Protein AF-A0A924WW51-F1 (afdb_monomer_lite)

Sequence (99 aa):
MASVETAPSINAGIEDGVRRRDFINVAAVSFAGVGVAAIALPLINQMNPSADVLALASIEVDLSAIQTGQAIKTSWRKQPIFIRNLTPAEIAAANKVNV

pLDDT: mean 79.93, std 14.78, range [39.88, 96.94]

Radius of gyration: 37.33 Å; chains: 1; bounding box: 81×37×92 Å

Structure (mmCIF, N/CA/C/O backbone):
data_AF-A0A924WW51-F1
#
_entry.id   AF-A0A924WW51-F1
#
loop_
_atom_site.group_PDB
_atom_site.id
_atom_site.type_symbol
_atom_site.label_atom_id
_atom_site.label_alt_id
_atom_site.label_comp_id
_atom_site.label_asym_id
_atom_site.label_entity_id
_atom_site.label_seq_id
_atom_site.pdbx_PDB_ins_code
_atom_site.Cartn_x
_atom_site.Cartn_y
_atom_site.Cartn_z
_atom_site.occupancy
_atom_site.B_iso_or_equiv
_atom_site.auth_seq_id
_atom_site.auth_comp_id
_atom_site.auth_asym_id
_atom_site.auth_atom_id
_atom_site.pdbx_PDB_model_num
ATOM 1 N N . MET A 1 1 ? 61.145 -27.190 -62.360 1.00 39.88 1 MET A N 1
ATOM 2 C CA . MET A 1 1 ? 61.585 -26.592 -61.078 1.00 39.88 1 MET A CA 1
ATOM 3 C C . MET A 1 1 ? 61.131 -25.139 -61.096 1.00 39.88 1 MET A C 1
ATOM 5 O O . MET A 1 1 ? 61.480 -24.470 -62.049 1.00 39.88 1 MET A O 1
ATOM 9 N N . ALA A 1 2 ? 60.314 -24.598 -60.201 1.00 41.69 2 ALA A N 1
ATOM 10 C CA . ALA A 1 2 ? 59.653 -25.111 -59.011 1.00 41.69 2 ALA A CA 1
ATOM 11 C C . ALA A 1 2 ? 58.288 -24.404 -58.898 1.00 41.69 2 ALA A C 1
ATOM 13 O O . ALA A 1 2 ? 58.182 -23.217 -59.199 1.00 41.69 2 ALA A O 1
ATOM 14 N N . SER A 1 3 ? 57.261 -25.155 -58.501 1.00 42.12 3 SER A N 1
ATOM 15 C CA . SER A 1 3 ? 55.968 -24.608 -58.091 1.00 42.12 3 SER A CA 1
ATOM 16 C C . SER A 1 3 ? 56.156 -23.948 -56.725 1.00 42.12 3 SER A C 1
ATOM 18 O O . SER A 1 3 ? 56.740 -24.574 -55.841 1.00 42.12 3 SER A O 1
ATOM 20 N N . VAL A 1 4 ? 55.703 -22.708 -56.545 1.00 48.50 4 VAL A N 1
ATOM 21 C CA . VAL A 1 4 ? 55.622 -22.073 -55.223 1.00 48.50 4 VAL A CA 1
ATOM 22 C C . VAL A 1 4 ? 54.161 -21.724 -54.984 1.00 48.50 4 VAL A C 1
ATOM 24 O O . VAL A 1 4 ? 53.645 -20.729 -55.487 1.00 48.50 4 VAL A O 1
ATOM 27 N N . GLU A 1 5 ? 53.488 -22.598 -54.239 1.00 55.62 5 GLU A N 1
ATOM 28 C CA . GLU A 1 5 ? 52.186 -22.327 -53.642 1.00 55.62 5 GLU A CA 1
ATOM 29 C C . GLU A 1 5 ? 52.323 -21.155 -52.671 1.00 55.62 5 GLU A C 1
ATOM 31 O O . GLU A 1 5 ? 53.087 -21.195 -51.707 1.00 55.62 5 GLU A O 1
ATOM 36 N N . THR A 1 6 ? 51.578 -20.086 -52.933 1.00 49.69 6 THR A N 1
ATOM 37 C CA . THR A 1 6 ? 51.416 -18.994 -51.976 1.00 49.69 6 THR A CA 1
ATOM 38 C C . THR A 1 6 ? 50.296 -19.389 -51.018 1.00 49.69 6 THR A C 1
ATOM 40 O O . THR A 1 6 ? 49.129 -19.419 -51.402 1.00 49.69 6 THR A O 1
ATOM 43 N N . ALA A 1 7 ? 50.648 -19.736 -49.780 1.00 61.41 7 ALA A N 1
ATOM 44 C CA . ALA A 1 7 ? 49.677 -19.936 -48.710 1.00 61.41 7 ALA A CA 1
ATOM 45 C C . ALA A 1 7 ? 48.902 -18.627 -48.448 1.00 61.41 7 ALA A C 1
ATOM 47 O O . ALA A 1 7 ? 49.511 -17.552 -48.475 1.00 61.41 7 ALA A O 1
ATOM 48 N N . PRO A 1 8 ? 47.589 -18.672 -48.155 1.00 50.00 8 PRO A N 1
ATOM 49 C CA . PRO A 1 8 ? 46.863 -17.478 -47.763 1.00 50.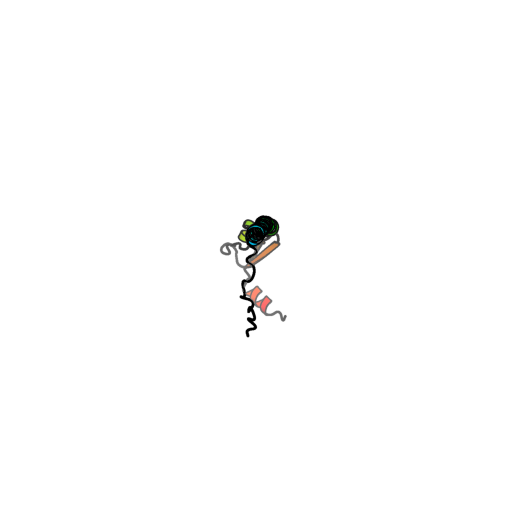00 8 PRO A CA 1
ATOM 50 C C . PRO A 1 8 ? 47.307 -17.111 -46.345 1.00 50.00 8 PRO A C 1
ATOM 52 O O . PRO A 1 8 ? 46.970 -17.792 -45.376 1.00 50.00 8 PRO A O 1
ATOM 55 N N . SER A 1 9 ? 48.086 -16.040 -46.203 1.00 55.09 9 SER A N 1
ATOM 56 C CA . SER A 1 9 ? 48.257 -15.424 -44.894 1.00 55.09 9 SER A CA 1
ATOM 57 C C . SER A 1 9 ? 46.931 -14.767 -44.518 1.00 55.09 9 SER A C 1
ATOM 59 O O . SER A 1 9 ? 46.426 -13.859 -45.176 1.00 55.09 9 SER A O 1
ATOM 61 N N . ILE A 1 10 ? 46.351 -15.323 -43.464 1.00 55.41 10 ILE A N 1
ATOM 62 C CA . ILE A 1 10 ? 45.134 -14.940 -42.752 1.00 55.41 10 ILE A CA 1
ATOM 63 C C . ILE A 1 10 ? 45.275 -13.506 -42.222 1.00 55.41 10 ILE A C 1
ATOM 65 O O . ILE A 1 10 ? 45.467 -13.266 -41.038 1.00 55.41 10 ILE A O 1
ATOM 69 N N . ASN A 1 11 ? 45.203 -12.525 -43.113 1.00 53.19 11 ASN A N 1
ATOM 70 C CA . ASN A 1 11 ? 44.925 -11.147 -42.749 1.00 53.19 11 ASN A CA 1
ATOM 71 C C . ASN A 1 11 ? 43.424 -10.956 -42.915 1.00 53.19 11 ASN A C 1
ATOM 73 O O . ASN A 1 11 ? 42.941 -10.519 -43.958 1.00 53.19 11 ASN A O 1
ATOM 77 N N . ALA A 1 12 ? 42.686 -11.374 -41.883 1.00 48.44 12 ALA A N 1
ATOM 78 C CA . ALA A 1 12 ? 41.290 -11.012 -41.719 1.00 48.44 12 ALA A CA 1
ATOM 79 C C . ALA A 1 12 ? 41.191 -9.488 -41.848 1.00 48.44 12 ALA A C 1
ATOM 81 O O . ALA A 1 12 ? 41.814 -8.753 -41.079 1.00 48.44 12 ALA A O 1
ATOM 82 N N . GLY A 1 13 ? 40.485 -9.039 -42.886 1.00 44.47 13 GLY A N 1
ATOM 83 C CA . GLY A 1 13 ? 40.359 -7.634 -43.231 1.00 44.47 13 GLY A CA 1
ATOM 84 C C . GLY A 1 13 ? 39.904 -6.826 -42.025 1.00 44.47 13 GLY A C 1
ATOM 85 O O . GLY A 1 13 ? 38.824 -7.048 -41.481 1.00 44.47 13 GLY A O 1
ATOM 86 N N . ILE A 1 14 ? 40.733 -5.876 -41.606 1.00 57.88 14 ILE A N 1
ATOM 87 C CA . ILE A 1 14 ? 40.285 -4.828 -40.705 1.00 57.88 14 ILE A CA 1
ATOM 88 C C . ILE A 1 14 ? 39.491 -3.836 -41.562 1.00 57.88 14 ILE A C 1
ATOM 90 O O . ILE A 1 14 ? 40.050 -2.976 -42.239 1.00 57.88 14 ILE A O 1
ATOM 94 N N . GLU A 1 15 ? 38.165 -3.973 -41.542 1.00 57.97 15 GLU A N 1
ATOM 95 C CA . GLU A 1 15 ? 37.219 -2.965 -42.026 1.00 57.97 15 GLU A CA 1
ATOM 96 C C . GLU A 1 15 ? 37.218 -1.746 -41.077 1.00 57.97 15 GLU A C 1
ATOM 98 O O . GLU A 1 15 ? 36.280 -1.496 -40.318 1.00 57.97 15 GLU A O 1
ATOM 103 N N . ASP A 1 16 ? 38.294 -0.954 -41.090 1.00 57.94 16 ASP A N 1
ATOM 104 C CA . ASP A 1 16 ? 38.451 0.224 -40.216 1.00 57.94 16 ASP A CA 1
ATOM 105 C C . ASP A 1 16 ? 37.416 1.339 -40.483 1.00 57.94 16 ASP A C 1
ATOM 107 O O . ASP A 1 16 ? 37.179 2.203 -39.632 1.00 57.94 16 ASP A O 1
ATOM 111 N N . GLY A 1 17 ? 36.750 1.315 -41.644 1.00 59.44 17 GLY A N 1
ATOM 112 C CA . GLY A 1 17 ? 35.653 2.228 -41.982 1.00 59.44 17 GLY A CA 1
ATOM 113 C C . GLY A 1 17 ? 34.322 1.901 -41.292 1.00 59.44 17 GLY A C 1
ATOM 114 O O . GLY A 1 17 ? 33.494 2.799 -41.121 1.00 59.44 17 GLY A O 1
ATOM 115 N N . VAL A 1 18 ? 34.129 0.646 -40.871 1.00 63.84 18 VAL A N 1
ATOM 116 C CA . VAL A 1 18 ? 32.887 0.146 -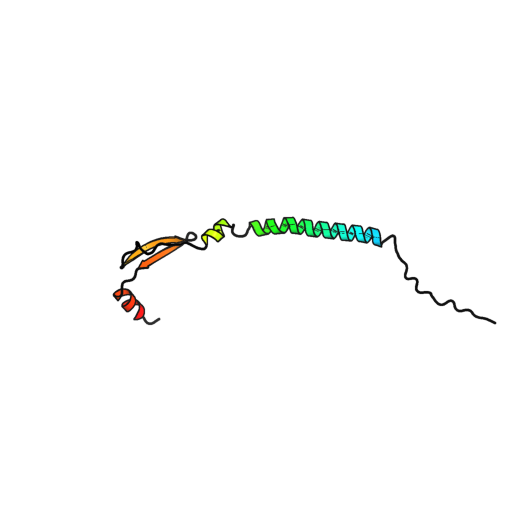40.259 1.00 63.84 18 VAL A CA 1
ATOM 117 C C . VAL A 1 18 ? 32.937 0.301 -38.734 1.00 63.84 18 VAL A C 1
ATOM 119 O O . VAL A 1 18 ? 32.018 0.867 -38.151 1.00 63.84 18 VAL A O 1
ATOM 122 N N . ARG A 1 19 ? 34.068 -0.004 -38.076 1.00 80.81 19 ARG A N 1
ATOM 123 C CA . ARG A 1 19 ? 34.180 0.026 -36.596 1.00 80.81 19 ARG A CA 1
ATOM 124 C C . ARG A 1 19 ? 33.888 1.382 -35.942 1.00 80.81 19 ARG A C 1
ATOM 126 O O . ARG A 1 19 ? 33.286 1.423 -34.874 1.00 80.81 19 ARG A O 1
ATOM 133 N N . ARG A 1 20 ? 34.304 2.504 -36.546 1.00 84.56 20 ARG A N 1
ATOM 134 C CA . ARG A 1 20 ? 34.047 3.849 -35.980 1.00 84.56 20 ARG A CA 1
ATOM 135 C C . ARG A 1 20 ? 32.580 4.256 -36.103 1.00 84.56 20 ARG A C 1
ATOM 137 O O . ARG A 1 20 ? 32.035 4.871 -35.192 1.00 84.56 20 ARG A O 1
ATOM 144 N N . ARG A 1 21 ? 31.950 3.917 -37.231 1.00 85.56 21 ARG A N 1
ATOM 145 C CA . ARG A 1 21 ? 30.530 4.193 -37.484 1.00 85.56 21 ARG A CA 1
ATOM 146 C C . ARG A 1 21 ? 29.652 3.292 -36.629 1.00 85.56 21 ARG A C 1
ATOM 148 O O . ARG A 1 21 ? 28.739 3.795 -35.987 1.00 85.56 21 ARG A O 1
ATOM 155 N N . ASP A 1 22 ? 29.995 2.015 -36.532 1.00 87.56 22 ASP A N 1
ATOM 156 C CA . ASP A 1 22 ? 29.325 1.060 -35.653 1.00 87.56 22 ASP A CA 1
ATOM 157 C C . ASP A 1 22 ? 29.422 1.482 -34.194 1.00 87.56 22 ASP A C 1
ATOM 159 O O . ASP A 1 22 ? 28.417 1.466 -33.492 1.00 87.56 22 ASP A O 1
ATOM 163 N N . PHE A 1 23 ? 30.591 1.950 -33.747 1.00 89.06 23 PHE A N 1
ATOM 164 C CA . PHE A 1 23 ? 30.738 2.486 -32.398 1.00 89.06 23 PHE A CA 1
ATOM 165 C C . PHE A 1 23 ? 29.782 3.657 -32.139 1.00 89.06 23 PHE A C 1
ATOM 167 O O . PHE A 1 23 ? 29.078 3.654 -31.133 1.00 89.06 23 PHE A O 1
ATOM 174 N N . ILE A 1 24 ? 29.714 4.633 -33.050 1.00 91.06 24 ILE A N 1
ATOM 175 C CA . ILE A 1 24 ? 28.814 5.788 -32.904 1.00 91.06 24 ILE A CA 1
ATOM 176 C C . ILE A 1 24 ? 27.347 5.347 -32.939 1.00 91.06 24 ILE A C 1
ATOM 178 O O . ILE A 1 24 ? 26.561 5.815 -32.122 1.00 91.06 24 ILE A O 1
ATOM 182 N N . ASN A 1 25 ? 26.977 4.426 -33.830 1.00 92.25 25 ASN A N 1
ATOM 183 C CA . ASN A 1 25 ? 25.610 3.919 -33.940 1.00 92.25 25 ASN A CA 1
ATOM 184 C C . ASN A 1 25 ? 25.187 3.156 -32.677 1.00 92.25 25 ASN A C 1
ATOM 186 O O . ASN A 1 25 ? 24.120 3.419 -32.124 1.00 92.25 25 ASN A O 1
ATOM 190 N N . VAL A 1 26 ? 26.038 2.256 -32.180 1.00 92.19 26 VAL A N 1
ATOM 191 C CA . VAL A 1 26 ? 25.793 1.498 -30.947 1.00 92.19 26 VAL A CA 1
ATOM 192 C C . VAL A 1 26 ? 25.731 2.437 -29.747 1.00 92.19 26 VAL A C 1
ATOM 194 O O . VAL A 1 26 ? 24.815 2.316 -28.935 1.00 92.19 26 VAL A O 1
ATOM 197 N N . ALA A 1 27 ? 26.646 3.403 -29.645 1.00 93.00 27 ALA A N 1
ATOM 198 C CA . ALA A 1 27 ? 26.639 4.390 -28.571 1.00 93.00 27 ALA A CA 1
ATOM 199 C C . ALA A 1 27 ? 25.370 5.257 -28.606 1.00 93.00 27 ALA A C 1
ATOM 201 O O . ALA A 1 27 ? 24.720 5.427 -27.575 1.00 93.00 27 ALA A O 1
ATOM 202 N N . ALA A 1 28 ? 24.976 5.752 -29.783 1.00 94.56 28 ALA A N 1
ATOM 203 C CA . ALA A 1 28 ? 23.793 6.589 -29.960 1.00 94.56 28 ALA A CA 1
ATOM 204 C C . ALA A 1 28 ? 22.498 5.839 -29.618 1.00 94.56 28 ALA A C 1
ATOM 206 O O . ALA A 1 28 ? 21.683 6.350 -28.850 1.00 94.56 28 ALA A O 1
ATOM 207 N N . VAL A 1 29 ? 22.317 4.616 -30.128 1.00 95.12 29 VAL A N 1
ATOM 208 C CA . VAL A 1 29 ? 21.123 3.800 -29.846 1.00 95.12 29 VAL A CA 1
ATOM 209 C C . VAL A 1 29 ? 21.073 3.387 -28.376 1.00 95.12 29 VAL A C 1
ATOM 211 O O . VAL A 1 29 ? 20.010 3.451 -27.762 1.00 95.12 29 VAL A O 1
ATOM 214 N N . SER A 1 30 ? 22.214 3.026 -27.781 1.00 94.94 30 SER A N 1
ATOM 215 C CA . SER A 1 30 ? 22.281 2.678 -26.356 1.00 94.94 30 SER A CA 1
ATOM 216 C C . SER A 1 30 ? 21.910 3.871 -25.475 1.00 94.94 30 SER A C 1
ATOM 218 O O . SER A 1 30 ? 21.094 3.738 -24.564 1.00 94.94 30 SER A O 1
ATOM 220 N N . PHE A 1 31 ? 22.457 5.054 -25.771 1.00 96.31 31 PHE A N 1
ATOM 221 C CA . PHE A 1 31 ? 22.150 6.271 -25.023 1.00 96.31 31 PHE A CA 1
ATOM 222 C C . PHE A 1 31 ? 20.682 6.683 -25.187 1.00 96.31 31 PHE A C 1
ATOM 224 O O . PHE A 1 31 ? 20.026 7.020 -24.202 1.00 96.31 31 PHE A O 1
ATOM 231 N N . ALA A 1 32 ? 20.135 6.585 -26.403 1.00 95.94 32 ALA A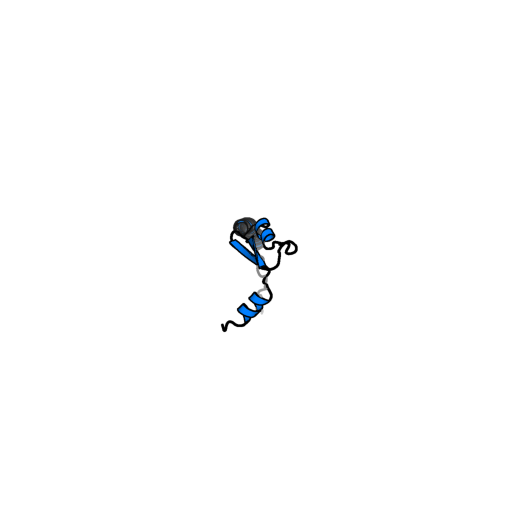 N 1
ATOM 232 C CA . ALA A 1 32 ? 18.717 6.821 -26.656 1.00 95.94 32 ALA A CA 1
ATOM 233 C C . ALA A 1 32 ? 17.825 5.839 -25.874 1.00 95.94 32 ALA A C 1
ATOM 235 O O . ALA A 1 32 ? 16.851 6.262 -25.255 1.00 95.94 32 ALA A O 1
ATOM 236 N N . GLY A 1 33 ? 18.182 4.551 -25.833 1.00 96.94 33 GLY A N 1
ATOM 237 C CA . GLY A 1 33 ? 17.458 3.535 -25.065 1.00 96.94 33 G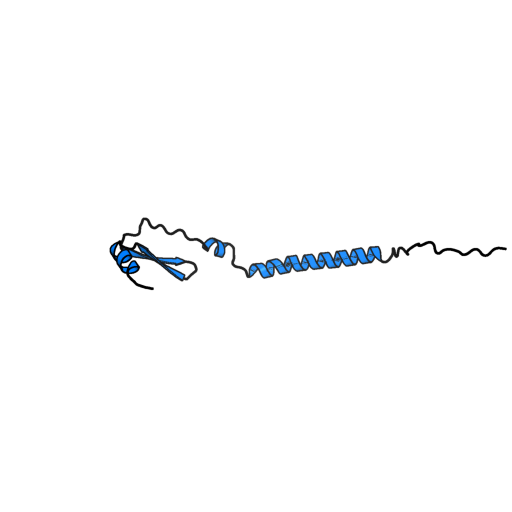LY A CA 1
ATOM 238 C C . GLY A 1 33 ? 17.436 3.827 -23.562 1.00 96.94 33 GLY A C 1
ATOM 239 O O . GLY A 1 33 ? 16.371 3.796 -22.942 1.00 96.94 33 GLY A O 1
ATOM 240 N N . VAL A 1 34 ? 18.586 4.187 -22.981 1.00 96.44 34 VAL A N 1
ATOM 241 C CA . VAL A 1 34 ? 18.675 4.597 -21.567 1.00 96.44 34 VAL A CA 1
ATOM 242 C C . VAL A 1 34 ? 17.873 5.875 -21.314 1.00 96.44 34 VAL A C 1
ATOM 244 O O . VAL A 1 34 ? 17.156 5.952 -20.319 1.00 96.44 34 VAL A O 1
ATOM 247 N N . GLY A 1 35 ? 17.933 6.851 -22.224 1.00 96.50 35 GLY A N 1
ATOM 248 C CA . GLY A 1 35 ? 17.157 8.089 -22.130 1.00 96.50 35 GLY A CA 1
ATOM 249 C C . GLY A 1 35 ? 15.646 7.843 -22.116 1.00 96.50 35 GLY A C 1
ATOM 250 O O . GLY A 1 35 ? 14.937 8.410 -21.286 1.00 96.50 35 GLY A O 1
ATOM 251 N N . VAL A 1 36 ? 15.151 6.944 -22.972 1.00 96.56 36 VAL A N 1
ATOM 252 C CA . VAL A 1 36 ? 13.735 6.540 -22.980 1.00 96.56 36 VAL A CA 1
ATOM 253 C C . VAL A 1 36 ? 13.353 5.859 -21.667 1.00 96.56 36 VAL A C 1
ATOM 255 O O . VAL A 1 36 ? 12.337 6.219 -21.073 1.00 96.56 36 VAL A O 1
ATOM 258 N N . ALA A 1 37 ? 14.168 4.924 -21.171 1.00 94.62 37 ALA A N 1
ATOM 259 C CA . ALA A 1 37 ? 13.907 4.259 -19.894 1.00 94.62 37 ALA A CA 1
ATOM 260 C C . ALA A 1 37 ? 13.886 5.256 -18.721 1.00 94.62 37 ALA A C 1
ATOM 262 O O . ALA A 1 37 ? 12.997 5.188 -17.874 1.00 94.62 37 ALA A O 1
ATOM 263 N N . ALA A 1 38 ? 14.804 6.225 -18.706 1.00 94.38 38 ALA A N 1
ATOM 264 C CA . ALA A 1 38 ? 14.883 7.255 -17.672 1.00 94.38 38 ALA A CA 1
ATOM 265 C C . ALA A 1 38 ? 13.634 8.149 -17.606 1.00 94.38 38 ALA A C 1
ATOM 267 O O . ALA A 1 38 ? 13.317 8.657 -16.535 1.00 94.38 38 ALA A O 1
ATOM 268 N N . ILE A 1 39 ? 12.910 8.320 -18.717 1.00 94.50 39 ILE A N 1
ATOM 269 C CA . ILE A 1 39 ? 11.653 9.084 -18.768 1.00 94.50 39 ILE A CA 1
ATOM 270 C C . ILE A 1 39 ? 10.442 8.181 -18.506 1.00 94.50 39 ILE A C 1
ATOM 272 O O . ILE A 1 39 ? 9.533 8.562 -17.772 1.00 94.50 39 ILE A O 1
ATOM 276 N N . ALA A 1 40 ? 10.415 6.976 -19.076 1.00 94.19 40 ALA A N 1
ATOM 277 C CA . ALA A 1 40 ? 9.280 6.065 -18.949 1.00 94.19 40 ALA A CA 1
ATOM 278 C C . ALA A 1 40 ? 9.120 5.519 -17.520 1.00 94.19 40 ALA A C 1
ATOM 280 O O . ALA A 1 40 ? 8.002 5.443 -17.013 1.00 94.19 40 ALA A O 1
ATOM 281 N N . LEU A 1 41 ? 10.224 5.179 -16.846 1.00 91.56 41 LEU A N 1
ATOM 282 C CA . LEU A 1 41 ? 10.202 4.640 -15.484 1.00 91.56 41 LEU A CA 1
ATOM 283 C C . LEU A 1 41 ? 9.531 5.574 -14.459 1.00 91.56 41 LEU A C 1
ATOM 285 O O . LEU A 1 41 ? 8.623 5.105 -13.769 1.00 91.56 41 LEU A O 1
ATOM 289 N N . PRO A 1 42 ? 9.889 6.870 -14.335 1.00 90.88 42 PRO A N 1
ATOM 290 C CA . PRO A 1 42 ? 9.195 7.765 -13.411 1.00 90.88 42 PRO A CA 1
ATOM 291 C C . PRO A 1 42 ? 7.735 8.001 -13.815 1.00 90.88 42 PRO A C 1
ATOM 293 O O . PRO A 1 42 ? 6.881 8.089 -12.936 1.00 90.88 42 PRO A O 1
ATOM 296 N N . LEU A 1 43 ? 7.419 8.025 -15.117 1.00 90.06 43 LEU A N 1
ATOM 297 C CA . LEU A 1 43 ? 6.041 8.154 -15.611 1.00 90.06 43 LEU A CA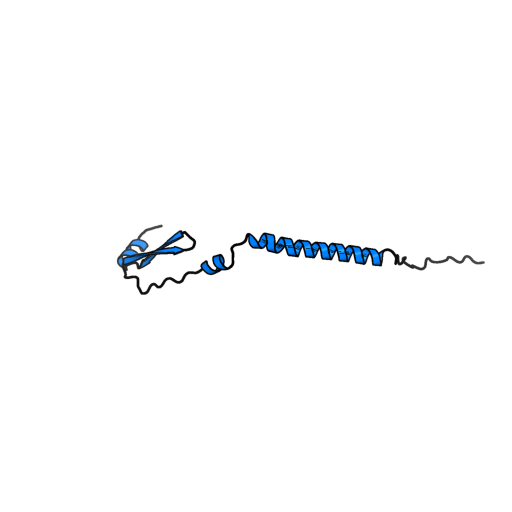 1
ATOM 298 C C . LEU A 1 43 ? 5.145 6.974 -15.222 1.00 90.06 43 LEU A C 1
ATOM 300 O O . LEU A 1 43 ? 3.950 7.161 -15.015 1.00 90.06 43 LEU A O 1
ATOM 304 N N . ILE A 1 44 ? 5.702 5.767 -15.134 1.00 89.50 44 ILE A N 1
ATOM 305 C CA . ILE A 1 44 ? 4.985 4.591 -14.631 1.00 89.50 44 ILE A CA 1
ATOM 306 C C . ILE A 1 44 ? 4.916 4.653 -13.103 1.00 89.50 44 ILE A C 1
ATOM 308 O O . ILE A 1 44 ? 3.855 4.453 -12.514 1.00 89.50 44 ILE A O 1
ATOM 312 N N . ASN A 1 45 ? 6.033 4.975 -12.446 1.00 87.25 45 ASN A N 1
ATOM 313 C CA . ASN A 1 45 ? 6.113 4.986 -10.989 1.00 87.25 45 ASN A CA 1
ATOM 314 C C . ASN A 1 45 ? 5.215 6.059 -10.345 1.00 87.25 45 ASN A C 1
ATOM 316 O O . ASN A 1 45 ? 4.735 5.854 -9.236 1.00 87.25 45 ASN A O 1
ATOM 320 N N . GLN A 1 46 ? 4.912 7.164 -11.037 1.00 86.44 46 GLN A N 1
ATOM 321 C CA . GLN A 1 46 ? 3.981 8.186 -10.533 1.00 86.44 46 GLN A CA 1
ATOM 322 C C . GLN A 1 46 ? 2.532 7.677 -10.387 1.00 86.44 46 GLN A C 1
ATOM 324 O O . GLN A 1 46 ? 1.729 8.316 -9.715 1.00 86.44 46 GLN A O 1
ATOM 329 N N . MET A 1 47 ? 2.176 6.552 -11.025 1.00 89.00 47 MET A N 1
ATOM 330 C CA . MET A 1 47 ? 0.863 5.914 -10.860 1.00 89.00 47 MET A CA 1
ATOM 331 C C . MET A 1 47 ? 0.786 5.042 -9.595 1.00 89.00 47 MET A C 1
ATOM 333 O O . MET A 1 47 ? -0.302 4.612 -9.211 1.00 89.00 47 MET A O 1
ATOM 337 N N . ASN A 1 48 ? 1.925 4.759 -8.956 1.00 86.00 48 ASN A N 1
ATOM 338 C CA . ASN A 1 48 ? 2.001 4.009 -7.705 1.00 86.00 48 ASN A CA 1
ATOM 339 C C . ASN A 1 48 ? 1.567 4.902 -6.517 1.00 86.00 48 ASN A C 1
ATOM 341 O O . ASN A 1 48 ? 1.639 6.130 -6.624 1.00 86.00 48 ASN A O 1
ATOM 345 N N . PRO A 1 49 ? 1.121 4.346 -5.370 1.00 80.62 49 PRO A N 1
ATOM 346 C CA . PRO A 1 49 ? 0.779 5.142 -4.196 1.00 80.62 49 PRO A CA 1
ATOM 347 C C . PRO A 1 49 ? 1.941 6.041 -3.767 1.00 80.62 49 PRO A C 1
ATOM 349 O O . PRO A 1 49 ? 3.082 5.591 -3.657 1.00 80.62 49 PRO A O 1
ATOM 352 N N . SER A 1 50 ? 1.635 7.312 -3.510 1.00 80.38 50 SER A N 1
ATOM 353 C CA . SER A 1 50 ? 2.624 8.288 -3.061 1.00 80.38 50 SER A CA 1
ATOM 354 C C . SER A 1 50 ? 3.161 7.948 -1.668 1.00 80.38 50 SER A C 1
ATOM 356 O O . SER A 1 50 ? 2.523 7.234 -0.887 1.00 80.38 50 SER A O 1
ATOM 358 N N . ALA A 1 51 ? 4.333 8.495 -1.338 1.00 74.50 51 ALA A N 1
ATOM 359 C CA . ALA A 1 51 ? 4.977 8.295 -0.040 1.00 74.50 51 ALA A CA 1
ATOM 360 C C . ALA A 1 51 ? 4.045 8.632 1.139 1.00 74.50 51 ALA A C 1
ATOM 362 O O . ALA A 1 51 ? 4.031 7.900 2.122 1.00 74.50 51 ALA A O 1
ATOM 363 N N . ASP A 1 52 ? 3.196 9.653 1.006 1.00 71.25 52 ASP A N 1
ATOM 364 C CA . ASP A 1 52 ? 2.238 10.049 2.047 1.00 71.25 52 ASP A CA 1
ATOM 365 C C . ASP A 1 52 ? 1.132 9.002 2.269 1.00 71.25 52 ASP A C 1
ATOM 367 O O . ASP A 1 52 ? 0.688 8.775 3.394 1.00 71.25 52 ASP A O 1
ATOM 371 N N . VAL A 1 53 ? 0.704 8.307 1.208 1.00 73.25 53 VAL A N 1
ATOM 372 C CA . VAL A 1 53 ? -0.266 7.203 1.310 1.00 73.25 53 VAL A CA 1
ATOM 373 C C . VAL A 1 53 ? 0.373 5.982 1.971 1.00 73.25 53 VAL A C 1
ATOM 375 O O . VAL A 1 53 ? -0.289 5.292 2.748 1.00 73.25 53 VAL A O 1
ATOM 378 N N . LEU A 1 54 ? 1.652 5.719 1.688 1.00 72.62 54 LEU A N 1
ATOM 379 C CA . LEU A 1 54 ? 2.412 4.655 2.346 1.00 72.62 54 LEU A CA 1
ATOM 380 C C . LEU A 1 54 ? 2.729 4.992 3.807 1.00 72.62 54 LEU A C 1
ATOM 382 O O . LEU A 1 54 ? 2.691 4.103 4.650 1.00 72.62 54 LEU A O 1
ATOM 386 N N . ALA A 1 55 ? 2.976 6.259 4.133 1.00 71.62 55 ALA A N 1
ATOM 387 C CA . ALA A 1 55 ? 3.171 6.704 5.509 1.00 71.62 55 ALA A CA 1
ATOM 388 C C . ALA A 1 55 ? 1.899 6.507 6.352 1.00 71.62 55 ALA A C 1
ATOM 390 O O . ALA A 1 55 ? 1.980 6.098 7.506 1.00 71.62 55 ALA A O 1
ATOM 391 N N . LEU A 1 56 ? 0.713 6.680 5.754 1.00 70.88 56 LEU A N 1
ATOM 392 C CA . LEU A 1 56 ? -0.576 6.393 6.398 1.00 70.88 56 LEU A CA 1
ATOM 393 C C . LEU A 1 56 ? -0.874 4.881 6.547 1.00 70.88 56 LEU A C 1
ATOM 395 O O . LEU A 1 56 ? -1.973 4.491 6.953 1.00 70.88 56 LEU A O 1
ATOM 399 N N . ALA A 1 57 ? 0.071 3.998 6.207 1.00 71.31 57 ALA A N 1
ATOM 400 C CA . ALA A 1 57 ? -0.111 2.556 6.349 1.00 71.31 57 ALA A CA 1
ATOM 401 C C . ALA A 1 57 ? -0.169 2.099 7.811 1.00 71.31 57 ALA A C 1
ATOM 403 O O . ALA A 1 57 ? -0.768 1.064 8.075 1.00 71.31 57 ALA A O 1
ATOM 404 N N . SER A 1 58 ? 0.391 2.855 8.755 1.00 73.25 58 SER A N 1
ATOM 405 C CA . SER A 1 58 ? 0.272 2.566 10.185 1.00 73.25 58 SER A CA 1
ATOM 406 C C . SER A 1 58 ? -0.363 3.748 10.902 1.00 73.25 58 SER A C 1
ATOM 408 O O . SER A 1 58 ? -0.067 4.899 10.587 1.00 73.25 58 SER A O 1
ATOM 410 N N . ILE A 1 59 ? -1.246 3.460 11.855 1.00 79.19 59 ILE A N 1
ATOM 411 C CA . ILE A 1 59 ? -1.772 4.452 12.790 1.00 79.19 59 ILE A CA 1
ATOM 412 C C . ILE A 1 59 ? -1.580 3.917 14.205 1.00 79.19 59 ILE A C 1
ATOM 414 O O . ILE A 1 59 ? -1.881 2.756 14.481 1.00 79.19 59 ILE A O 1
ATOM 418 N N . GLU A 1 60 ? -1.094 4.760 15.106 1.00 80.81 60 GLU A N 1
ATOM 419 C CA . GLU A 1 60 ? -1.106 4.462 16.533 1.00 80.81 60 GLU A CA 1
ATOM 420 C C . GLU A 1 60 ? -2.412 4.984 17.130 1.00 80.81 60 GLU A C 1
ATOM 422 O O . GLU A 1 60 ? -2.778 6.147 16.957 1.00 80.81 60 GLU A O 1
ATOM 427 N N . VAL A 1 61 ? -3.139 4.107 17.820 1.00 80.12 61 VAL A N 1
ATOM 428 C CA . VAL A 1 61 ? -4.349 4.472 18.559 1.00 80.12 61 VAL A CA 1
ATOM 429 C C . VAL A 1 61 ? -4.074 4.226 20.034 1.00 80.12 61 VAL A C 1
ATOM 431 O O . VAL A 1 61 ? -3.804 3.092 20.426 1.00 80.12 61 VAL A O 1
ATOM 434 N N . ASP A 1 62 ? -4.138 5.281 20.847 1.00 81.12 62 ASP A N 1
ATOM 435 C CA . ASP A 1 62 ? -4.008 5.153 22.298 1.00 81.12 62 ASP A CA 1
ATOM 436 C C . ASP A 1 62 ? -5.218 4.409 22.879 1.00 81.12 62 ASP A C 1
ATOM 438 O O . ASP A 1 62 ? -6.375 4.796 22.691 1.00 81.12 62 ASP A O 1
ATOM 442 N N . LEU A 1 63 ? -4.933 3.319 23.587 1.00 80.00 63 LEU A N 1
ATOM 443 C CA . LEU A 1 63 ? -5.929 2.448 24.207 1.00 80.00 63 LEU A CA 1
ATOM 444 C C . LEU A 1 63 ? -6.206 2.828 25.668 1.00 80.00 63 LEU A C 1
ATOM 446 O O . LEU A 1 63 ? -7.192 2.366 26.239 1.00 80.00 63 LEU A O 1
ATOM 450 N N . SER A 1 64 ? -5.371 3.680 26.270 1.00 80.19 64 SER A N 1
ATOM 451 C CA . SER A 1 64 ? -5.406 4.012 27.702 1.00 80.19 64 SER A CA 1
ATOM 452 C C . SER A 1 64 ? -6.691 4.733 28.113 1.00 80.19 64 SER A C 1
ATOM 454 O O . SER A 1 64 ? -7.150 4.607 29.246 1.00 80.19 64 SER A O 1
ATOM 456 N N . ALA A 1 65 ? -7.299 5.469 27.182 1.00 76.31 65 ALA A N 1
ATOM 457 C CA . ALA A 1 65 ? -8.538 6.204 27.408 1.00 76.31 65 ALA A CA 1
ATOM 458 C C . ALA A 1 65 ? -9.816 5.350 27.249 1.00 76.31 65 ALA A C 1
ATOM 460 O O . ALA A 1 65 ? -10.913 5.850 27.504 1.00 76.31 65 ALA A O 1
ATOM 461 N N . ILE A 1 66 ? -9.715 4.086 26.811 1.00 80.44 66 ILE A N 1
ATOM 462 C CA . ILE A 1 66 ? -10.878 3.242 26.492 1.00 80.44 66 ILE A CA 1
ATOM 463 C C . ILE A 1 66 ? -11.260 2.381 27.700 1.00 80.44 66 ILE A C 1
ATOM 465 O O . ILE A 1 66 ? -10.577 1.413 28.044 1.00 80.44 66 ILE A O 1
ATOM 469 N N . GLN A 1 67 ? -12.406 2.683 28.311 1.00 82.38 67 GLN A N 1
ATOM 470 C CA . GLN A 1 67 ? -12.923 1.897 29.432 1.00 82.38 67 GLN A CA 1
ATOM 471 C C . GLN A 1 67 ? -13.409 0.509 28.991 1.00 82.38 67 GLN A C 1
ATOM 473 O O . GLN A 1 67 ? -13.845 0.299 27.857 1.00 82.38 67 GLN A O 1
ATOM 478 N N . THR A 1 68 ? -13.370 -0.450 29.914 1.00 82.12 68 THR A N 1
ATOM 479 C CA . THR A 1 68 ? -13.863 -1.816 29.699 1.00 82.12 68 THR A CA 1
ATOM 480 C C . THR A 1 68 ? -15.352 -1.799 29.332 1.00 82.12 68 THR A C 1
ATOM 482 O O . THR A 1 68 ? -16.173 -1.254 30.064 1.00 82.12 68 THR A O 1
ATOM 485 N N . GLY A 1 69 ? -15.709 -2.384 28.187 1.00 81.12 69 GLY A N 1
ATOM 486 C CA . GLY A 1 69 ? -17.056 -2.377 27.602 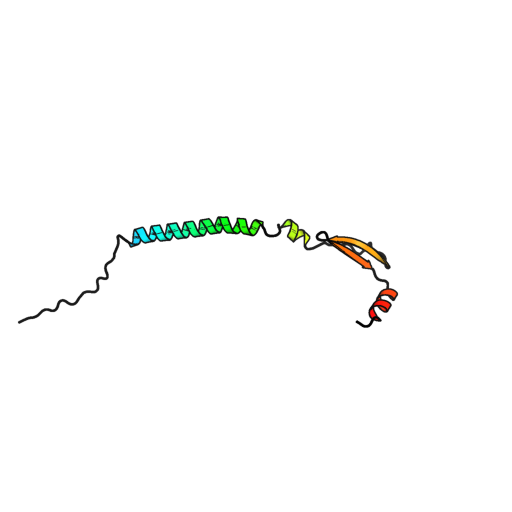1.00 81.12 69 GLY A CA 1
ATOM 487 C C . GLY A 1 69 ? -17.315 -1.250 26.590 1.00 81.12 69 GLY A C 1
ATOM 488 O O . GLY A 1 69 ? -18.300 -1.309 25.845 1.00 81.12 69 GLY A O 1
ATOM 489 N N . GLN A 1 70 ? -16.435 -0.250 26.502 1.00 83.50 70 GLN A N 1
ATOM 490 C CA . GLN A 1 70 ? -16.556 0.857 25.556 1.00 83.50 70 GLN A CA 1
ATOM 491 C C . GLN A 1 70 ? -16.037 0.464 24.166 1.00 83.50 70 GLN A C 1
ATOM 493 O O . GLN A 1 70 ? -15.046 -0.257 24.020 1.00 83.50 70 GLN A O 1
ATOM 498 N N . ALA A 1 71 ? -16.715 0.962 23.131 1.00 84.12 71 ALA A N 1
ATOM 499 C CA . ALA A 1 71 ? -16.295 0.839 21.742 1.00 84.12 71 ALA A CA 1
ATOM 500 C C . ALA A 1 71 ? -16.025 2.223 21.148 1.00 84.12 71 ALA A C 1
ATOM 502 O O . ALA A 1 71 ? -16.833 3.138 21.310 1.00 84.12 71 ALA A O 1
ATOM 503 N N . ILE A 1 72 ? -14.917 2.355 20.427 1.00 84.50 72 ILE A N 1
ATOM 504 C CA . ILE A 1 72 ? -14.564 3.546 19.659 1.00 84.50 72 ILE A CA 1
ATOM 505 C C . ILE A 1 72 ? -14.546 3.214 18.166 1.00 84.50 72 ILE A C 1
ATOM 507 O O . ILE A 1 72 ? -14.273 2.081 17.756 1.00 84.50 72 ILE A O 1
ATOM 511 N N . LYS A 1 73 ? -14.855 4.218 17.345 1.00 82.81 73 LYS A N 1
ATOM 512 C CA . LYS A 1 73 ? -14.768 4.140 15.887 1.00 82.81 73 LYS A CA 1
ATOM 513 C C . LYS A 1 73 ? -13.627 5.039 15.446 1.00 82.81 73 LYS A C 1
ATOM 515 O O . LYS A 1 73 ? -13.683 6.240 15.691 1.00 82.81 73 LYS A O 1
ATOM 520 N N . THR A 1 74 ? -12.629 4.461 14.793 1.00 84.88 74 THR A N 1
ATOM 521 C CA . THR A 1 74 ? -11.511 5.201 14.200 1.00 84.88 74 THR A CA 1
ATOM 522 C C . THR A 1 74 ? -11.506 4.958 12.699 1.00 84.88 74 THR A C 1
ATOM 524 O O . THR A 1 74 ? -11.831 3.867 12.237 1.00 84.88 74 THR A O 1
ATOM 527 N N . SER A 1 75 ? -11.171 5.973 11.910 1.00 84.06 75 SER A N 1
ATOM 528 C CA . SER A 1 75 ? -11.020 5.826 10.462 1.00 84.06 75 SER A CA 1
ATOM 529 C C . SER A 1 75 ? -9.583 5.452 10.107 1.00 84.06 75 SER A C 1
ATOM 531 O O . SER A 1 75 ? -8.661 6.181 10.466 1.00 84.06 75 SER A O 1
ATOM 533 N N . TRP A 1 76 ? -9.395 4.387 9.328 1.00 86.50 76 TRP A N 1
ATOM 534 C CA . TRP A 1 76 ? -8.109 4.018 8.733 1.00 86.50 76 TRP A CA 1
ATOM 535 C C . TRP A 1 76 ? -8.295 3.732 7.247 1.00 86.50 76 TRP A C 1
ATOM 537 O O . TRP A 1 76 ? -9.212 3.015 6.861 1.00 86.50 76 TRP A O 1
ATOM 547 N N . ARG A 1 77 ? -7.459 4.324 6.384 1.00 84.38 77 ARG A N 1
ATOM 548 C CA . ARG A 1 77 ? -7.518 4.135 4.917 1.00 84.38 77 ARG A CA 1
ATOM 549 C C . ARG A 1 77 ? -8.927 4.301 4.309 1.00 84.38 77 ARG A C 1
ATOM 551 O O . ARG A 1 77 ? -9.303 3.565 3.402 1.00 84.38 77 ARG A O 1
ATOM 558 N N . LYS A 1 78 ? -9.700 5.285 4.792 1.00 80.69 78 LYS A N 1
ATOM 559 C CA . LYS A 1 78 ? -11.111 5.550 4.413 1.00 80.69 78 LYS A CA 1
ATOM 560 C C . LYS A 1 78 ? -12.106 4.438 4.791 1.00 80.69 78 LYS A C 1
ATOM 562 O O . LYS A 1 78 ? -13.259 4.490 4.376 1.00 80.69 78 LYS A O 1
ATOM 567 N N . GLN A 1 79 ? -11.689 3.467 5.597 1.00 83.88 79 GLN A N 1
ATOM 568 C CA . GLN A 1 79 ? -12.538 2.417 6.148 1.00 83.88 79 GLN A CA 1
ATOM 569 C C . GLN A 1 79 ? -12.722 2.635 7.661 1.00 83.88 79 GLN A C 1
ATOM 571 O O . GLN A 1 79 ? -11.779 3.035 8.350 1.00 83.88 79 GLN A O 1
ATOM 576 N N . PRO A 1 80 ? -13.931 2.416 8.204 1.00 90.62 80 PRO A N 1
ATOM 577 C CA . PRO A 1 80 ? -14.148 2.476 9.643 1.00 90.62 80 PRO A CA 1
ATOM 578 C C . PRO A 1 80 ? -13.595 1.212 10.316 1.00 90.62 80 PRO A C 1
ATOM 580 O O . PRO A 1 80 ? -13.986 0.099 9.969 1.00 90.62 80 PRO A O 1
ATOM 583 N N . ILE A 1 81 ? -12.724 1.387 11.308 1.00 88.19 81 ILE A N 1
ATOM 584 C CA . ILE A 1 81 ? -12.282 0.333 12.225 1.00 88.19 81 ILE A CA 1
ATOM 585 C C . ILE A 1 81 ? -13.005 0.507 13.561 1.00 88.19 81 ILE A C 1
ATOM 587 O O . ILE A 1 81 ? -13.095 1.611 14.105 1.00 88.19 81 ILE A O 1
ATOM 591 N N . PHE A 1 82 ? -13.493 -0.607 14.102 1.00 89.81 82 PHE A N 1
ATOM 592 C CA . PHE A 1 82 ? -14.126 -0.673 15.414 1.00 89.81 82 PHE A CA 1
ATOM 593 C C . PHE A 1 82 ? -13.151 -1.280 16.419 1.00 89.81 82 PHE A C 1
ATOM 595 O O . PHE A 1 82 ? -12.712 -2.414 16.246 1.00 89.81 82 PHE A O 1
ATOM 602 N N . ILE A 1 83 ? -12.830 -0.532 17.473 1.00 87.81 83 ILE A N 1
ATOM 603 C CA . ILE A 1 83 ? -11.978 -0.997 18.571 1.00 87.81 83 ILE A CA 1
ATOM 604 C C . ILE A 1 83 ? -12.852 -1.049 19.814 1.00 87.81 83 ILE A C 1
ATOM 606 O O . ILE A 1 83 ? -13.459 -0.047 20.193 1.00 87.81 83 ILE A O 1
ATOM 610 N N . ARG A 1 84 ? -12.947 -2.221 20.438 1.00 88.44 84 ARG A N 1
ATOM 611 C CA . ARG A 1 84 ? -13.773 -2.428 21.626 1.00 88.44 84 ARG A CA 1
ATOM 612 C C . ARG A 1 84 ? -12.975 -3.158 22.690 1.00 88.44 84 ARG A C 1
ATOM 614 O O . ARG A 1 84 ? -12.438 -4.231 22.432 1.00 88.44 84 ARG A O 1
ATOM 621 N N . ASN A 1 85 ? -12.929 -2.572 23.881 1.00 89.38 85 ASN A N 1
ATOM 622 C CA . ASN A 1 85 ? -12.329 -3.206 25.045 1.00 89.38 85 ASN A CA 1
ATOM 623 C C . ASN A 1 85 ? -13.353 -4.186 25.638 1.00 89.38 85 ASN A C 1
ATOM 625 O O . ASN A 1 85 ? -14.355 -3.762 26.212 1.00 89.38 85 ASN A O 1
ATOM 629 N N . LEU A 1 86 ? -13.165 -5.487 25.412 1.00 89.75 86 LEU A N 1
ATOM 630 C CA . LEU A 1 86 ? -14.128 -6.524 25.793 1.00 89.75 86 LEU A CA 1
ATOM 631 C C . LEU A 1 86 ? -14.123 -6.782 27.302 1.00 89.75 86 LEU A C 1
ATOM 633 O O . LEU A 1 86 ? -13.080 -6.751 27.953 1.00 89.75 86 LEU A O 1
ATOM 637 N N . THR A 1 87 ? -15.292 -7.108 27.856 1.00 91.62 87 THR A N 1
ATOM 638 C CA . THR A 1 87 ? -15.380 -7.575 29.247 1.00 91.62 87 THR A CA 1
ATOM 639 C C . THR A 1 87 ? -15.063 -9.079 29.347 1.00 91.62 87 THR A C 1
ATOM 641 O O . THR A 1 87 ? -15.269 -9.817 28.379 1.00 91.62 87 THR A O 1
ATOM 644 N N . PRO A 1 88 ? -14.625 -9.597 30.513 1.00 89.44 88 PRO A N 1
ATOM 645 C CA . PRO A 1 88 ? -14.349 -11.029 30.682 1.00 89.44 88 PRO A CA 1
ATOM 646 C C . PRO A 1 88 ? -15.555 -11.933 30.382 1.00 89.44 88 PRO A C 1
ATOM 648 O O . PRO A 1 88 ? -15.396 -13.030 29.849 1.00 89.44 88 PRO A O 1
ATOM 651 N N . ALA A 1 89 ? -16.768 -11.462 30.691 1.00 88.56 89 ALA A N 1
ATOM 652 C CA . ALA A 1 89 ? -18.005 -12.185 30.410 1.00 88.56 89 ALA A CA 1
ATOM 653 C C . ALA A 1 89 ? -18.268 -12.308 28.900 1.00 88.56 89 ALA A C 1
ATOM 655 O O . ALA A 1 89 ? -18.681 -13.366 28.427 1.00 88.56 89 ALA A O 1
ATOM 656 N N . GLU A 1 90 ? -17.981 -11.251 28.139 1.00 87.25 90 GLU A N 1
ATOM 657 C CA . GLU A 1 90 ? -18.131 -11.234 26.680 1.00 87.25 90 GLU A CA 1
ATOM 658 C C . GLU A 1 90 ? -17.103 -12.136 25.996 1.00 87.25 90 GLU A C 1
ATOM 660 O O . GLU A 1 90 ? -17.455 -12.873 25.077 1.00 87.25 90 GLU A O 1
ATOM 665 N N . ILE A 1 91 ? -15.861 -12.152 26.489 1.00 89.38 91 ILE A N 1
ATOM 666 C CA . ILE A 1 91 ? -14.810 -13.066 26.013 1.00 89.38 91 ILE A CA 1
ATOM 667 C C . ILE A 1 91 ? -15.230 -14.523 26.252 1.00 89.38 91 ILE A C 1
ATOM 669 O O . ILE A 1 91 ? -15.149 -15.358 25.350 1.00 89.38 91 ILE A O 1
ATOM 673 N N . ALA A 1 92 ? -15.725 -14.832 27.454 1.00 90.31 92 ALA A N 1
ATOM 674 C CA . ALA A 1 92 ? -16.185 -16.174 27.796 1.00 90.31 92 ALA A CA 1
ATOM 675 C C . ALA A 1 92 ? -17.400 -16.614 26.963 1.00 90.31 92 ALA A C 1
ATOM 677 O O . ALA A 1 92 ? -17.532 -17.798 26.660 1.00 90.31 92 ALA A O 1
ATOM 678 N N . ALA A 1 93 ? -18.286 -15.684 26.599 1.00 89.38 93 ALA A N 1
ATOM 679 C CA . ALA A 1 93 ? -19.415 -15.960 25.718 1.00 89.38 93 ALA A CA 1
ATOM 680 C C . ALA A 1 93 ? -18.963 -16.210 24.270 1.00 89.38 93 ALA A C 1
ATOM 682 O O . ALA A 1 93 ? -19.397 -17.189 23.669 1.00 89.38 93 ALA A O 1
ATOM 683 N N . ALA A 1 94 ? -18.058 -15.382 23.736 1.00 87.69 94 ALA A N 1
ATOM 684 C CA . ALA A 1 94 ? -17.537 -15.525 22.376 1.00 87.69 94 ALA A CA 1
ATOM 685 C C . ALA A 1 94 ? -16.803 -16.863 22.172 1.00 87.69 94 ALA A C 1
ATOM 687 O O . ALA A 1 94 ? -17.050 -17.558 21.191 1.00 87.69 94 ALA A O 1
ATOM 688 N N . ASN A 1 95 ? -15.978 -17.277 23.137 1.00 90.25 95 ASN A N 1
ATOM 689 C CA . ASN A 1 95 ? -15.216 -18.530 23.061 1.00 90.25 95 ASN A CA 1
ATOM 690 C C . ASN A 1 95 ? -16.078 -19.802 23.165 1.00 90.25 95 ASN A C 1
ATOM 692 O O . ASN A 1 95 ? -15.592 -20.891 22.873 1.00 90.25 95 ASN A O 1
ATOM 696 N N . LYS A 1 96 ? -17.334 -19.697 23.617 1.00 93.06 96 LYS A N 1
ATOM 697 C CA . LYS A 1 96 ? -18.264 -20.838 23.712 1.00 93.06 96 LYS A CA 1
ATOM 698 C C . LYS A 1 96 ? -18.977 -21.144 22.396 1.00 93.06 96 LYS A C 1
ATOM 700 O O . LYS A 1 96 ? -19.659 -22.164 22.312 1.00 93.06 96 LYS A O 1
ATOM 705 N N . VAL A 1 97 ? -18.863 -20.272 21.396 1.00 90.31 97 VAL A N 1
ATOM 706 C CA . VAL A 1 97 ? -19.489 -20.480 20.089 1.00 90.31 97 VAL A CA 1
ATOM 707 C C . VAL A 1 97 ? -18.648 -21.471 19.285 1.00 90.31 97 VAL A C 1
ATOM 709 O O . VAL A 1 97 ? -17.443 -21.289 19.135 1.00 90.31 97 VAL A O 1
ATOM 712 N N . ASN A 1 98 ? -19.283 -22.534 18.790 1.00 78.88 98 ASN A N 1
ATOM 713 C CA . ASN A 1 98 ? -18.658 -23.486 17.875 1.00 78.88 98 ASN A CA 1
ATOM 714 C C . ASN A 1 98 ? -18.670 -22.896 16.454 1.00 78.88 98 ASN A C 1
ATOM 716 O O . ASN A 1 98 ? -19.709 -22.387 16.027 1.00 78.88 98 ASN A O 1
ATOM 720 N N . VAL A 1 99 ? -17.516 -22.918 15.784 1.00 69.50 99 VAL A N 1
ATOM 721 C CA . VAL A 1 99 ? -17.283 -22.339 14.449 1.00 69.50 99 VAL A CA 1
ATOM 722 C C . VAL A 1 99 ? -17.258 -23.442 13.405 1.00 69.50 99 VAL A C 1
ATOM 724 O O . VAL A 1 99 ? -16.575 -24.456 13.672 1.00 69.50 99 VAL A O 1
#

Secondary structure (DSSP, 8-state):
---------------HHHHHHHHHHHHHHHHHHHHHHHHHHHHHHTTSPPHHHHHTT------TT--TT-EEEEEETTEEEEEE---HHHHHHHTTS--

Foldseek 3Di:
DDDDDDDDDPPPDPPVVVVVVVVVVCVVVVVVVVVVCVVVVVVVVVVPDDPVLVVLPDDDDDPPPADEQDWDWDDGPNDIDIDHRYDPVRVVVVVPDDD